Protein AF-A0A0G1KUS3-F1 (afdb_monomer)

Nearest PDB structures (foldseek):
  4ec6-assembly2_E  TM=5.552E-01  e=2.044E-01  Enterococcus faecalis
  6e8a-assembly2_B-2  TM=4.053E-01  e=9.588E-02  Salmonella enterica subsp. enterica serovar Typhimurium
  6e8a-assembly1_A-3  TM=3.993E-01  e=1.835E-01  Salmonella enterica subsp. enterica serovar Typhimurium
  6v04-assembly1_A  TM=2.920E-01  e=3.326E-01  Micromonospora chersina
  1v2b-assembly2_B  TM=3.406E-01  e=6.717E-01  Nicotiana tabacum

Solvent-accessible surface area (backbone atoms only — not comparable to full-atom values): 5513 Å² total; per-residue (Å²): 130,56,76,40,82,47,76,44,50,35,42,40,45,56,63,49,50,44,36,26,74,72,70,36,32,73,35,77,30,41,31,86,84,72,45,83,37,41,39,37,14,60,83,53,48,76,50,81,63,43,79,52,103,79,44,57,29,45,34,33,33,30,37,31,51,54,96,93,39,82,42,71,28,39,40,38,35,31,58,44,94,86,54,35,29,40,35,36,42,36,34,74,44,76,58,76,90,83,83,127

pLDDT: mean 86.73, std 11.01, range [39.03, 95.56]

Foldseek 3Di:
DDKDKDKWKWKDWPVQVCCQAPVQAWHWIATPVRDTKIWTSPPKAWDDWDQDPQGTKTKIWTWIQDPNDTFIWIWIWDDDPNTMTIDITIGIDDDDPPDD

Radius of gyration: 14.04 Å; Cα contacts (8 Å, |Δi|>4): 227; chains: 1; bounding box: 27×40×37 Å

Structure (mmCIF, N/CA/C/O backbone):
data_AF-A0A0G1KUS3-F1
#
_entry.id   AF-A0A0G1KUS3-F1
#
loop_
_atom_site.group_PDB
_atom_site.id
_atom_site.type_symbol
_atom_site.label_atom_id
_atom_site.label_alt_id
_atom_site.label_comp_id
_atom_site.label_asym_id
_atom_site.la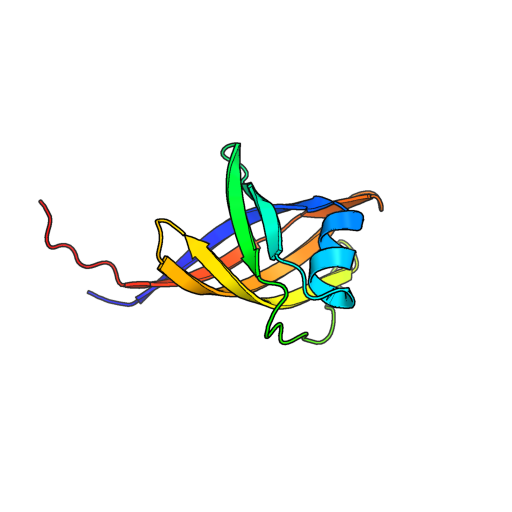bel_entity_id
_atom_site.label_seq_id
_atom_site.pdbx_PDB_ins_code
_atom_site.Cartn_x
_atom_site.Cartn_y
_atom_site.Cartn_z
_atom_site.occupancy
_atom_site.B_iso_or_equiv
_atom_site.auth_seq_id
_atom_site.auth_comp_id
_atom_site.auth_asym_id
_atom_site.auth_atom_id
_atom_site.pdbx_PDB_model_num
ATOM 1 N N . MET A 1 1 ? 1.623 -13.394 -25.760 1.00 57.88 1 MET A N 1
ATOM 2 C CA . MET A 1 1 ? 2.066 -13.845 -24.425 1.00 57.88 1 MET A CA 1
ATOM 3 C C . MET A 1 1 ? 3.095 -12.869 -23.890 1.00 57.88 1 MET A C 1
ATOM 5 O O . MET A 1 1 ? 3.993 -12.490 -24.637 1.00 57.88 1 MET A O 1
ATOM 9 N N . GLY A 1 2 ? 2.946 -12.413 -22.651 1.00 74.81 2 GLY A N 1
ATOM 10 C CA . GLY A 1 2 ? 3.904 -11.486 -22.055 1.00 74.81 2 GLY A CA 1
ATOM 11 C C . GLY A 1 2 ? 3.409 -10.879 -20.752 1.00 74.81 2 GLY A C 1
ATOM 12 O O . GLY A 1 2 ? 2.212 -10.868 -20.473 1.00 74.81 2 GLY A O 1
ATOM 13 N N . PHE A 1 3 ? 4.352 -10.357 -19.977 1.00 83.00 3 PHE A N 1
ATOM 14 C CA . PHE A 1 3 ? 4.044 -9.611 -18.768 1.00 83.00 3 PHE A CA 1
ATOM 15 C C . PHE A 1 3 ? 3.336 -8.306 -19.126 1.00 83.00 3 PHE A C 1
ATOM 17 O O . PHE A 1 3 ? 3.785 -7.558 -20.000 1.00 83.00 3 PHE A O 1
ATOM 24 N N . ARG A 1 4 ? 2.227 -8.031 -18.442 1.00 88.38 4 ARG A N 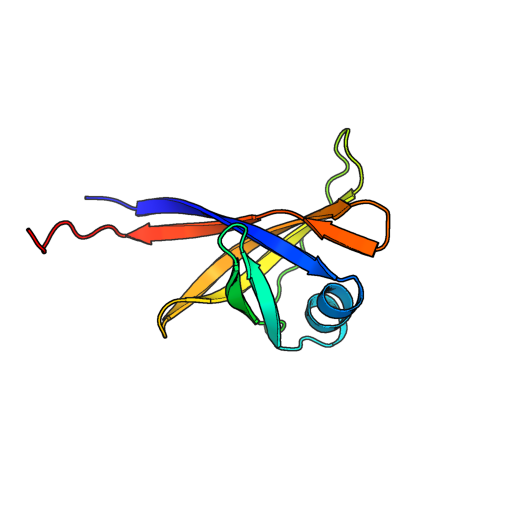1
ATOM 25 C CA . ARG A 1 4 ? 1.555 -6.736 -18.484 1.00 88.38 4 ARG A CA 1
ATOM 26 C C . ARG A 1 4 ? 1.611 -6.101 -17.112 1.00 88.38 4 ARG A C 1
ATOM 28 O O . ARG A 1 4 ? 1.404 -6.763 -16.099 1.00 88.38 4 ARG A O 1
ATOM 35 N N . LYS A 1 5 ? 1.838 -4.795 -17.105 1.00 91.00 5 LYS A N 1
ATOM 36 C CA . LYS A 1 5 ? 1.746 -3.996 -15.896 1.00 91.00 5 LYS A CA 1
ATOM 37 C C . LYS A 1 5 ? 0.276 -3.760 -15.566 1.00 91.00 5 LYS A C 1
ATOM 39 O O . LYS A 1 5 ? -0.457 -3.206 -16.384 1.00 91.00 5 LYS A O 1
ATOM 44 N N . VAL A 1 6 ? -0.128 -4.174 -14.376 1.00 92.00 6 VAL A N 1
ATOM 45 C CA . VAL A 1 6 ? -1.460 -3.958 -13.812 1.00 92.00 6 VAL A CA 1
ATOM 46 C C . VAL A 1 6 ? -1.337 -2.916 -12.708 1.00 92.00 6 VAL A C 1
ATOM 48 O O . VAL A 1 6 ? -0.394 -2.961 -11.918 1.00 92.00 6 VAL A O 1
ATOM 51 N N . SER A 1 7 ? -2.284 -1.981 -12.661 1.00 94.25 7 SER A N 1
ATOM 52 C CA . SER A 1 7 ? -2.410 -1.002 -11.582 1.00 94.25 7 SER A CA 1
ATOM 53 C C . SER A 1 7 ? -3.789 -1.111 -10.948 1.00 94.25 7 SER A C 1
ATOM 55 O O . SER A 1 7 ? -4.786 -1.197 -11.662 1.00 94.25 7 SER A O 1
ATOM 57 N N . ILE A 1 8 ? -3.837 -1.087 -9.619 1.00 94.19 8 ILE A N 1
ATOM 58 C CA . ILE A 1 8 ? -5.071 -1.096 -8.834 1.00 94.19 8 ILE A CA 1
ATOM 59 C C . ILE A 1 8 ? -5.082 0.150 -7.960 1.00 94.19 8 ILE A C 1
ATOM 61 O O . ILE A 1 8 ? -4.159 0.351 -7.167 1.00 94.19 8 ILE A O 1
ATOM 65 N N . ASP A 1 9 ? -6.121 0.969 -8.105 1.00 95.25 9 ASP A N 1
ATOM 66 C CA . ASP A 1 9 ? -6.331 2.131 -7.248 1.00 95.25 9 ASP A CA 1
ATOM 67 C C . ASP A 1 9 ? -6.747 1.677 -5.850 1.00 95.25 9 ASP A C 1
ATOM 69 O O . ASP A 1 9 ? -7.659 0.860 -5.700 1.00 95.25 9 ASP A O 1
ATOM 73 N N . ILE A 1 10 ? -6.095 2.232 -4.834 1.00 94.81 10 ILE A N 1
ATOM 74 C CA . ILE A 1 10 ? -6.337 1.938 -3.426 1.00 94.81 10 ILE A CA 1
ATOM 75 C C . ILE A 1 10 ? -6.425 3.218 -2.602 1.00 94.81 10 ILE A C 1
ATOM 77 O O . ILE A 1 10 ? -5.872 4.265 -2.957 1.00 94.81 10 ILE A O 1
ATOM 81 N N . SER A 1 11 ? -7.077 3.100 -1.451 1.00 93.38 11 SER A N 1
ATOM 82 C CA . SER A 1 11 ? -7.051 4.119 -0.409 1.00 93.38 11 SER A CA 1
ATOM 83 C C . SER A 1 11 ? -6.684 3.511 0.940 1.00 93.38 11 SER A C 1
ATOM 85 O O . SER A 1 11 ? -7.080 2.388 1.252 1.00 93.38 11 SER A O 1
ATOM 87 N N . LEU A 1 12 ? -5.917 4.268 1.721 1.00 93.19 12 LEU A N 1
ATOM 88 C CA . LEU A 1 12 ? -5.511 3.945 3.084 1.00 93.19 12 LEU A CA 1
ATOM 89 C C . LEU A 1 12 ? -5.764 5.141 3.999 1.00 93.19 12 LEU A C 1
ATOM 91 O O . LEU A 1 12 ? -5.689 6.304 3.588 1.00 93.19 12 LEU A O 1
ATOM 95 N N . THR A 1 13 ? -6.032 4.868 5.267 1.00 93.12 13 THR A N 1
ATOM 96 C CA . THR A 1 13 ? -6.030 5.899 6.302 1.00 93.12 13 THR A CA 1
ATOM 97 C C . THR A 1 13 ? -4.605 6.211 6.761 1.00 93.12 13 THR A C 1
ATOM 99 O O . THR A 1 13 ? -3.628 5.539 6.422 1.00 93.12 13 THR A O 1
ATOM 102 N N . ARG A 1 14 ? -4.462 7.264 7.566 1.00 90.81 14 ARG A N 1
ATOM 103 C CA . ARG A 1 14 ? -3.194 7.557 8.241 1.00 90.81 14 ARG A CA 1
ATOM 104 C C . ARG A 1 14 ? -2.756 6.448 9.203 1.00 90.81 14 ARG A C 1
ATOM 106 O O . ARG A 1 14 ? -1.555 6.227 9.335 1.00 90.81 14 ARG A O 1
ATOM 113 N N . GLU A 1 15 ? -3.704 5.802 9.877 1.00 93.00 15 GLU A N 1
ATOM 114 C CA . GLU A 1 15 ? -3.423 4.706 10.808 1.00 93.00 15 GLU A CA 1
ATOM 115 C C . GLU A 1 15 ? -2.882 3.496 10.049 1.00 93.00 15 GLU A C 1
ATOM 117 O O . GLU A 1 15 ? -1.776 3.054 10.337 1.00 93.00 15 GLU A O 1
ATOM 122 N N . ASP A 1 16 ? -3.564 3.099 8.975 1.00 94.00 16 ASP A N 1
ATOM 123 C CA . ASP A 1 16 ? -3.118 2.053 8.048 1.00 94.00 16 ASP A CA 1
ATOM 124 C C . ASP A 1 16 ? -1.683 2.283 7.548 1.00 94.00 16 ASP A C 1
ATOM 126 O O . ASP A 1 16 ? -0.849 1.380 7.525 1.00 94.00 16 ASP A O 1
ATOM 130 N N . MET A 1 17 ? -1.357 3.521 7.171 1.00 90.88 17 MET A N 1
ATOM 131 C CA . MET A 1 17 ? -0.007 3.877 6.730 1.00 90.88 17 MET A CA 1
ATOM 132 C C . MET A 1 17 ? 1.041 3.727 7.837 1.00 90.88 17 MET A C 1
ATOM 134 O O . MET A 1 17 ? 2.160 3.289 7.560 1.00 90.88 17 MET A O 1
ATOM 138 N N . ALA A 1 18 ? 0.708 4.095 9.077 1.00 91.25 18 ALA A N 1
ATOM 139 C CA . ALA A 1 18 ? 1.601 3.919 10.218 1.00 91.25 18 ALA A CA 1
ATOM 140 C C . ALA A 1 18 ? 1.792 2.431 10.539 1.00 91.25 18 ALA A C 1
ATOM 142 O O . ALA A 1 18 ? 2.927 1.980 10.692 1.00 91.25 18 ALA A O 1
ATOM 143 N N . GLU A 1 19 ? 0.711 1.656 10.547 1.00 94.31 19 GLU A N 1
ATOM 144 C CA . GLU A 1 19 ? 0.767 0.215 10.772 1.00 94.31 19 GLU A CA 1
ATOM 145 C C . GLU A 1 19 ? 1.620 -0.492 9.712 1.00 94.31 19 GLU A C 1
ATOM 147 O O . GLU A 1 19 ? 2.466 -1.325 10.040 1.00 94.31 19 GLU A O 1
ATOM 152 N N . LEU A 1 20 ? 1.467 -0.110 8.445 1.00 92.75 20 LEU A N 1
ATOM 153 C CA . LEU A 1 20 ? 2.184 -0.727 7.337 1.00 92.75 20 LEU A CA 1
ATOM 154 C C . LEU A 1 20 ? 3.666 -0.339 7.298 1.00 92.75 20 LEU A C 1
ATOM 156 O O . LEU A 1 20 ? 4.524 -1.195 7.096 1.00 92.75 20 LEU A O 1
ATOM 160 N N . LEU A 1 21 ? 3.982 0.949 7.466 1.00 89.88 21 LEU A N 1
ATOM 161 C CA . LEU A 1 21 ? 5.343 1.458 7.271 1.00 89.88 21 LEU A CA 1
ATOM 162 C C . LEU A 1 21 ? 6.174 1.502 8.553 1.00 89.88 21 LEU A C 1
ATOM 164 O O . LEU A 1 21 ? 7.401 1.508 8.459 1.00 89.88 21 LEU A O 1
ATOM 168 N N . ILE A 1 22 ? 5.561 1.621 9.727 1.00 89.31 22 ILE A N 1
ATOM 169 C CA . ILE A 1 22 ? 6.271 1.789 11.004 1.00 89.31 22 ILE A CA 1
ATOM 170 C C . ILE A 1 22 ? 6.193 0.491 11.802 1.00 89.31 22 ILE A C 1
ATOM 172 O O . ILE A 1 22 ? 7.235 -0.049 12.174 1.00 89.31 22 ILE A O 1
ATOM 176 N N . ASP A 1 23 ? 4.985 -0.044 11.987 1.00 92.00 23 ASP A N 1
ATOM 177 C CA . ASP A 1 23 ? 4.776 -1.256 12.788 1.00 92.00 23 ASP A CA 1
ATOM 178 C C . ASP A 1 23 ? 5.039 -2.552 12.001 1.00 92.00 23 ASP A C 1
ATOM 180 O O . ASP A 1 23 ? 5.101 -3.630 12.591 1.00 92.00 23 ASP A O 1
ATOM 184 N N . ASN A 1 24 ? 5.219 -2.460 10.677 1.00 90.94 24 ASN A N 1
ATOM 185 C CA . ASN A 1 24 ? 5.387 -3.590 9.755 1.00 90.94 24 ASN A CA 1
ATOM 186 C C . ASN A 1 24 ? 4.215 -4.589 9.790 1.00 90.94 24 ASN A C 1
ATOM 188 O O . ASN A 1 24 ? 4.392 -5.785 9.554 1.00 90.94 24 ASN A O 1
ATOM 192 N N . LYS A 1 25 ? 3.002 -4.114 10.080 1.00 94.50 25 LYS A N 1
ATOM 193 C CA . LYS A 1 25 ? 1.792 -4.936 10.128 1.00 94.50 25 LYS A CA 1
ATOM 194 C C . LYS A 1 25 ? 1.174 -5.114 8.748 1.00 94.50 25 LYS A C 1
ATOM 196 O O . LYS A 1 25 ? 1.354 -4.312 7.834 1.00 94.50 25 LYS A O 1
ATOM 201 N N . ARG A 1 26 ? 0.405 -6.190 8.611 1.00 93.75 26 ARG A N 1
ATOM 202 C CA . ARG A 1 26 ? -0.486 -6.401 7.471 1.00 93.75 26 ARG A CA 1
ATOM 203 C C . ARG A 1 26 ? -1.705 -5.490 7.607 1.00 93.75 26 ARG A C 1
ATOM 205 O O . ARG A 1 26 ? -2.320 -5.460 8.666 1.00 93.75 26 ARG A O 1
ATOM 212 N N . VAL A 1 27 ? -2.059 -4.817 6.519 1.00 94.62 27 VAL A N 1
ATOM 213 C CA . VAL A 1 27 ? -3.153 -3.839 6.447 1.00 94.62 27 VAL A CA 1
ATOM 214 C C . VAL A 1 27 ? -4.077 -4.195 5.291 1.00 94.62 27 VAL A C 1
ATOM 216 O O . VAL A 1 27 ? -3.618 -4.705 4.270 1.00 94.62 27 VAL A O 1
ATOM 219 N N . VAL A 1 28 ? -5.375 -3.935 5.437 1.00 94.19 28 VAL A N 1
ATOM 220 C CA . VAL A 1 28 ? -6.373 -4.179 4.388 1.00 94.19 28 VAL A CA 1
ATOM 221 C C . VAL A 1 28 ? -6.772 -2.852 3.748 1.00 94.19 28 VAL A C 1
ATOM 223 O O . VAL A 1 28 ? -7.419 -2.023 4.378 1.00 94.19 28 VAL A O 1
ATOM 226 N N . ALA A 1 29 ? -6.390 -2.663 2.489 1.00 92.94 29 ALA A N 1
ATOM 227 C CA . ALA A 1 29 ? -6.775 -1.519 1.676 1.00 92.94 29 ALA A CA 1
ATOM 228 C C . ALA A 1 29 ? -8.091 -1.783 0.939 1.00 92.94 29 ALA A C 1
ATOM 230 O O . ALA A 1 29 ? -8.361 -2.913 0.526 1.00 92.94 29 ALA A O 1
ATOM 231 N N . LEU A 1 30 ? -8.870 -0.724 0.712 1.00 90.50 30 LEU A N 1
ATOM 232 C CA . LEU A 1 30 ? -10.040 -0.769 -0.165 1.00 90.50 30 LEU A CA 1
ATOM 233 C C . LEU A 1 30 ? -9.676 -0.264 -1.558 1.00 90.50 30 LEU A C 1
ATOM 235 O O . LEU A 1 30 ? -9.057 0.798 -1.698 1.00 90.50 30 LEU A O 1
ATOM 239 N N . THR A 1 31 ? -10.088 -1.013 -2.578 1.00 91.75 31 THR A N 1
ATOM 240 C CA . THR A 1 31 ? -9.959 -0.607 -3.979 1.00 91.75 31 THR A CA 1
ATOM 241 C C . THR A 1 31 ? -11.055 0.376 -4.384 1.00 91.75 31 THR A C 1
ATOM 243 O O . THR A 1 31 ? -12.081 0.504 -3.713 1.00 91.75 31 THR A O 1
ATOM 246 N N . SER A 1 32 ? -10.891 1.032 -5.535 1.00 87.56 32 SER A N 1
ATOM 247 C CA . SER A 1 32 ? -11.947 1.861 -6.144 1.00 87.56 32 SER A CA 1
ATOM 248 C C . SER A 1 32 ? -13.228 1.085 -6.492 1.00 87.56 32 SER A C 1
ATOM 250 O O . SER A 1 32 ? -14.290 1.687 -6.638 1.00 87.56 32 SER A O 1
ATOM 252 N N . GLN A 1 33 ? -13.146 -0.245 -6.581 1.00 87.69 33 GLN A N 1
ATOM 253 C CA . GLN A 1 33 ? -14.275 -1.156 -6.798 1.00 87.69 33 GLN A CA 1
ATOM 254 C C . GLN A 1 33 ? -14.848 -1.715 -5.486 1.00 87.69 33 GLN A C 1
ATOM 256 O O . GLN A 1 33 ? -15.727 -2.573 -5.512 1.00 87.69 33 GLN A O 1
ATOM 261 N N . ASN A 1 34 ? -14.393 -1.195 -4.340 1.00 85.25 34 ASN A N 1
ATOM 262 C CA . ASN A 1 34 ? -14.821 -1.600 -3.003 1.00 85.25 34 ASN A CA 1
ATOM 263 C C . ASN A 1 34 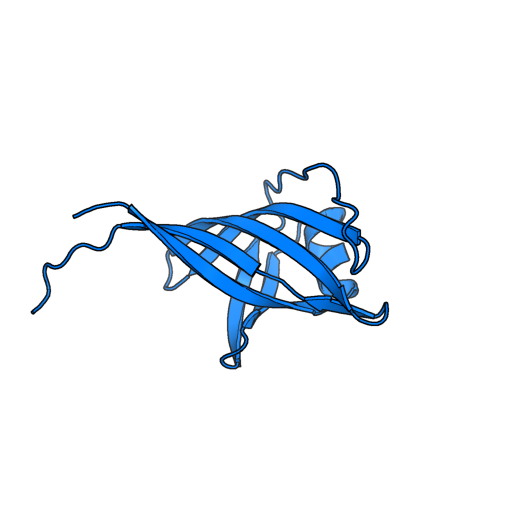? -14.432 -3.047 -2.637 1.00 85.25 34 ASN A C 1
ATOM 265 O O . ASN A 1 34 ? -15.075 -3.682 -1.801 1.00 85.25 34 ASN A O 1
ATOM 269 N N . GLU A 1 35 ? -13.368 -3.560 -3.258 1.00 88.69 35 GLU A N 1
ATOM 270 C CA . GLU A 1 35 ? -12.760 -4.849 -2.929 1.00 88.69 35 GLU A CA 1
ATOM 271 C C . GLU A 1 35 ? -11.657 -4.663 -1.882 1.00 88.69 35 GLU A C 1
ATOM 273 O O . GLU A 1 35 ? -11.013 -3.615 -1.815 1.00 88.69 35 GLU A O 1
ATOM 278 N N . ALA A 1 36 ? -11.425 -5.686 -1.063 1.00 90.38 36 ALA A N 1
ATOM 279 C CA . ALA A 1 36 ? -10.387 -5.673 -0.040 1.00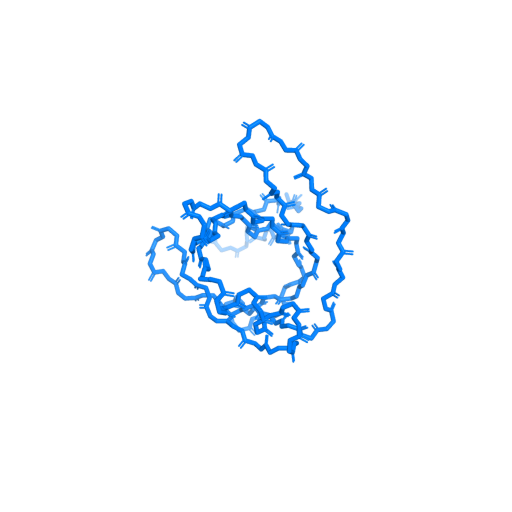 90.38 36 ALA A CA 1
ATOM 280 C C . ALA A 1 36 ? -9.089 -6.298 -0.572 1.00 90.38 36 ALA A C 1
ATOM 282 O O . ALA A 1 36 ? -9.100 -7.428 -1.060 1.00 90.38 36 ALA A O 1
ATOM 283 N N . ILE A 1 37 ? -7.964 -5.595 -0.423 1.00 92.50 37 ILE A N 1
ATOM 284 C CA . ILE A 1 37 ? -6.623 -6.107 -0.735 1.00 92.50 37 ILE A CA 1
ATOM 285 C C . ILE A 1 37 ? -5.759 -6.014 0.513 1.00 92.50 37 ILE A C 1
ATOM 287 O O . ILE A 1 37 ? -5.603 -4.942 1.092 1.00 92.50 37 ILE A O 1
ATOM 291 N N . ALA A 1 38 ? -5.148 -7.127 0.907 1.00 93.75 38 ALA A N 1
ATOM 292 C CA . ALA A 1 38 ? -4.182 -7.110 1.991 1.00 93.75 38 ALA A CA 1
ATOM 293 C C . ALA A 1 38 ? -2.787 -6.736 1.480 1.00 93.75 38 ALA A C 1
ATOM 295 O O . ALA A 1 38 ? -2.267 -7.365 0.559 1.00 93.75 38 ALA A O 1
ATOM 296 N N . ILE A 1 39 ? -2.169 -5.746 2.117 1.00 94.62 39 ILE A N 1
ATOM 297 C CA . ILE A 1 39 ? -0.800 -5.299 1.865 1.00 94.62 39 ILE A CA 1
ATOM 298 C C . ILE A 1 39 ? 0.056 -5.670 3.078 1.00 94.62 39 ILE A C 1
ATOM 300 O O . ILE A 1 39 ? -0.302 -5.371 4.220 1.00 94.62 39 ILE A O 1
ATOM 304 N N . ASN A 1 40 ? 1.191 -6.326 2.849 1.00 93.44 40 ASN A N 1
ATOM 305 C CA . ASN A 1 40 ? 2.067 -6.777 3.925 1.00 93.44 40 ASN A CA 1
ATOM 306 C C . ASN A 1 40 ? 3.069 -5.688 4.332 1.00 93.44 40 ASN A C 1
ATOM 308 O O . ASN A 1 40 ? 3.878 -5.229 3.526 1.00 93.44 40 ASN A O 1
ATOM 312 N N . GLY A 1 41 ? 3.083 -5.324 5.614 1.00 88.56 41 GLY A N 1
ATOM 313 C CA . GLY A 1 41 ? 4.105 -4.438 6.179 1.00 88.56 41 GLY A CA 1
ATOM 314 C C . GLY A 1 41 ? 5.479 -5.097 6.364 1.00 88.56 41 GLY A C 1
ATOM 315 O O . GLY A 1 41 ? 6.479 -4.404 6.540 1.00 88.56 41 GLY A O 1
ATOM 316 N N . PHE A 1 42 ? 5.574 -6.428 6.283 1.00 86.06 42 PHE A N 1
ATOM 317 C CA . PHE A 1 42 ? 6.851 -7.141 6.360 1.00 86.06 42 PHE A CA 1
ATOM 318 C C . PHE A 1 42 ? 7.623 -7.078 5.039 1.00 86.06 42 PHE A C 1
ATOM 320 O O . PHE A 1 42 ? 7.074 -7.333 3.968 1.00 86.06 42 PHE A O 1
ATOM 327 N N . GLY A 1 43 ? 8.925 -6.786 5.121 1.00 82.31 43 GLY A N 1
ATOM 328 C CA . GLY A 1 43 ? 9.797 -6.719 3.943 1.00 82.31 43 GLY A CA 1
ATOM 329 C C . GLY A 1 43 ? 9.561 -5.486 3.069 1.00 82.31 43 GLY A C 1
ATOM 330 O O . GLY A 1 43 ? 9.939 -5.489 1.899 1.00 82.31 43 GLY A O 1
ATOM 331 N N . VAL A 1 44 ? 8.942 -4.435 3.621 1.00 89.94 44 VAL A N 1
ATOM 332 C CA . VAL A 1 44 ? 8.702 -3.189 2.892 1.00 89.94 44 VAL A CA 1
ATOM 333 C C . VAL A 1 44 ? 10.023 -2.484 2.592 1.00 89.94 44 VAL A C 1
ATOM 335 O O . VAL A 1 44 ? 10.770 -2.105 3.496 1.00 89.94 44 VAL A O 1
ATOM 338 N N . HIS A 1 45 ? 10.280 -2.238 1.310 1.00 90.50 45 HIS A N 1
ATOM 339 C CA . HIS A 1 45 ? 11.402 -1.419 0.869 1.00 90.50 45 HIS A CA 1
ATOM 340 C C . HIS A 1 45 ? 10.918 -0.004 0.547 1.00 90.50 45 HIS A C 1
ATOM 342 O O . HIS A 1 45 ? 10.264 0.231 -0.471 1.00 90.50 45 HIS A O 1
ATOM 348 N N . LYS A 1 46 ? 11.215 0.945 1.439 1.00 89.88 46 LYS A N 1
ATOM 349 C CA . LYS A 1 46 ? 10.834 2.353 1.281 1.00 89.88 46 LYS A CA 1
ATOM 350 C C . LYS A 1 46 ? 11.769 3.044 0.296 1.00 89.88 46 LYS A C 1
ATOM 352 O O . LYS A 1 46 ? 12.985 2.937 0.418 1.00 89.88 46 LYS A O 1
ATOM 357 N N . MET A 1 47 ? 11.190 3.783 -0.640 1.00 89.31 47 MET A N 1
ATOM 358 C CA . MET A 1 47 ? 11.921 4.659 -1.550 1.00 89.31 47 MET A CA 1
ATOM 359 C C . MET A 1 47 ? 11.817 6.107 -1.069 1.00 89.31 47 MET A C 1
ATOM 361 O O . MET A 1 47 ? 10.978 6.436 -0.225 1.00 89.31 47 MET A O 1
ATOM 365 N N . GLU A 1 48 ? 12.661 6.982 -1.614 1.00 86.38 48 GLU A N 1
ATOM 366 C CA . GLU A 1 48 ? 12.546 8.414 -1.348 1.00 86.38 48 GLU A CA 1
ATOM 367 C C . GLU A 1 48 ? 11.146 8.918 -1.745 1.00 86.38 48 GLU A C 1
ATOM 369 O O . GLU A 1 48 ? 10.683 8.637 -2.861 1.00 86.38 48 GLU A O 1
ATOM 374 N N . PRO A 1 49 ? 10.451 9.643 -0.847 1.00 84.50 49 PRO A N 1
ATOM 375 C CA . PRO A 1 49 ? 9.183 10.269 -1.179 1.00 84.50 49 PRO A CA 1
ATOM 376 C C . PRO A 1 49 ? 9.359 11.227 -2.352 1.00 84.50 49 PRO A C 1
ATOM 378 O O . PRO A 1 49 ? 10.344 11.962 -2.435 1.00 84.50 49 PRO A O 1
ATOM 381 N N . LYS A 1 50 ? 8.380 11.245 -3.251 1.00 85.88 50 LYS A N 1
ATOM 382 C CA . LYS A 1 50 ? 8.370 12.166 -4.384 1.00 85.88 50 LYS A CA 1
ATOM 383 C C . LYS A 1 50 ? 7.521 13.376 -4.040 1.00 85.88 50 LYS A C 1
ATOM 385 O O . LYS A 1 50 ? 6.383 13.225 -3.611 1.00 85.88 50 LYS A O 1
ATOM 390 N N . LEU A 1 51 ? 8.082 14.561 -4.242 1.00 80.88 51 LEU A N 1
ATOM 391 C CA . LEU A 1 51 ? 7.31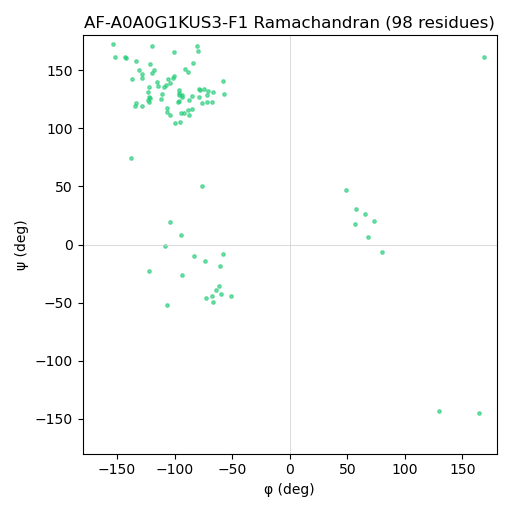6 15.799 -4.283 1.00 80.88 51 LEU A CA 1
ATOM 392 C C . LEU A 1 51 ? 6.786 15.962 -5.705 1.00 80.88 51 LEU A C 1
ATOM 394 O O . LEU A 1 51 ? 7.568 16.071 -6.651 1.00 80.88 51 LEU A O 1
ATOM 398 N N . ASP A 1 52 ? 5.470 15.950 -5.855 1.00 75.06 52 ASP A N 1
ATOM 399 C CA . ASP A 1 52 ? 4.793 16.293 -7.100 1.00 75.06 52 ASP A CA 1
ATOM 400 C C . ASP A 1 52 ? 3.869 17.498 -6.876 1.00 75.06 52 ASP A C 1
ATOM 402 O O . ASP A 1 52 ? 3.681 17.960 -5.749 1.00 75.06 52 ASP A O 1
ATOM 406 N N . GLY A 1 53 ? 3.320 18.061 -7.956 1.00 67.31 53 GLY A N 1
ATOM 407 C CA . GLY A 1 53 ? 2.445 19.239 -7.890 1.00 67.31 53 GLY A CA 1
ATOM 408 C C . GLY A 1 53 ? 1.189 19.062 -7.023 1.00 67.31 53 GLY A C 1
ATOM 409 O O . GLY A 1 53 ? 0.507 20.051 -6.767 1.00 67.31 53 GLY A O 1
ATOM 410 N N . ASN A 1 54 ? 0.910 17.839 -6.551 1.00 65.75 54 ASN A N 1
ATOM 411 C CA . ASN A 1 54 ? -0.220 17.487 -5.696 1.00 65.75 54 ASN A CA 1
ATOM 412 C C . ASN A 1 54 ? 0.195 17.170 -4.243 1.00 65.75 54 ASN A C 1
ATOM 414 O O . ASN A 1 54 ? -0.676 16.913 -3.413 1.00 65.75 54 ASN A O 1
ATOM 418 N N . GLY A 1 55 ? 1.490 17.216 -3.905 1.00 78.00 55 GLY A N 1
ATOM 419 C CA . GLY A 1 55 ? 1.992 17.059 -2.539 1.00 78.00 55 GLY A CA 1
ATOM 420 C C . GLY A 1 55 ? 3.113 16.029 -2.402 1.00 78.00 55 GLY A C 1
ATOM 421 O O . GLY A 1 55 ? 4.011 15.933 -3.238 1.00 78.00 55 GLY A O 1
ATOM 422 N N . ILE A 1 56 ? 3.100 15.299 -1.282 1.00 86.50 56 ILE A N 1
ATOM 423 C CA . ILE A 1 56 ? 4.069 14.237 -0.986 1.00 86.50 56 ILE A CA 1
ATOM 424 C C . ILE A 1 56 ? 3.458 12.890 -1.366 1.00 86.50 56 ILE A C 1
ATOM 426 O O . ILE A 1 56 ? 2.419 12.490 -0.830 1.00 86.50 56 ILE A O 1
ATOM 430 N N . THR A 1 57 ? 4.162 12.178 -2.240 1.00 90.44 57 THR A N 1
ATOM 431 C CA . THR A 1 57 ? 3.852 10.818 -2.666 1.00 90.44 57 THR A CA 1
ATOM 432 C C . THR A 1 57 ? 4.845 9.845 -2.039 1.00 90.44 57 THR A C 1
ATOM 434 O O . THR A 1 57 ? 6.041 9.847 -2.340 1.00 90.44 57 THR A O 1
ATOM 437 N N . HIS A 1 58 ? 4.341 8.988 -1.158 1.00 90.50 58 HIS A N 1
ATOM 438 C CA . HIS A 1 58 ? 5.084 7.899 -0.542 1.00 90.50 58 HIS A CA 1
ATOM 439 C C . HIS A 1 58 ? 5.183 6.732 -1.518 1.00 90.50 58 HIS A C 1
ATOM 441 O O . HIS A 1 58 ? 4.170 6.258 -2.028 1.00 90.50 58 HIS A O 1
ATOM 447 N N . VAL A 1 59 ? 6.401 6.257 -1.769 1.00 92.69 59 VAL A N 1
ATOM 448 C CA . VAL A 1 59 ? 6.653 5.140 -2.680 1.00 92.69 59 VAL A CA 1
ATOM 449 C C . VAL A 1 59 ? 7.392 4.044 -1.931 1.00 92.69 59 VAL A C 1
ATOM 451 O O . VAL A 1 59 ? 8.393 4.303 -1.262 1.00 92.69 59 VAL A O 1
ATOM 454 N N . PHE A 1 60 ? 6.911 2.814 -2.045 1.00 93.56 60 PHE A N 1
ATOM 455 C CA . PHE A 1 60 ? 7.558 1.653 -1.445 1.00 93.56 60 PHE A CA 1
ATOM 456 C C . PHE A 1 60 ? 7.254 0.382 -2.238 1.00 93.56 60 PHE A C 1
ATOM 458 O O . PHE A 1 60 ? 6.319 0.339 -3.034 1.00 93.56 60 PHE A O 1
ATOM 465 N N . GLN A 1 61 ? 8.063 -0.653 -2.044 1.00 94.44 61 GLN A N 1
ATOM 466 C CA . GLN A 1 61 ? 7.794 -1.997 -2.549 1.00 94.44 61 GLN A CA 1
ATOM 467 C C . GLN A 1 61 ? 7.329 -2.884 -1.401 1.00 94.44 61 GLN A C 1
ATOM 469 O O . GLN A 1 61 ? 7.853 -2.788 -0.292 1.00 94.44 61 GLN A O 1
ATOM 474 N N . SER A 1 62 ? 6.336 -3.720 -1.669 1.00 94.75 62 SER A N 1
ATOM 475 C CA . SER A 1 62 ? 5.722 -4.623 -0.697 1.00 94.75 62 SER A CA 1
ATOM 476 C C . SER A 1 62 ? 5.139 -5.842 -1.422 1.00 94.75 62 SER A C 1
ATOM 478 O O . SER A 1 62 ? 5.115 -5.888 -2.654 1.00 94.75 62 SER A O 1
ATOM 480 N N . SER A 1 63 ? 4.680 -6.834 -0.665 1.00 93.75 63 SER A N 1
ATOM 481 C CA . SER A 1 63 ? 3.855 -7.918 -1.187 1.00 93.75 63 SER A CA 1
ATOM 482 C C . SER A 1 63 ? 2.385 -7.688 -0.846 1.00 93.75 63 SER A C 1
ATOM 484 O O . SER A 1 63 ? 2.050 -7.212 0.240 1.00 93.75 63 SER A O 1
ATOM 486 N N . VAL A 1 64 ? 1.509 -8.049 -1.775 1.00 93.56 64 VAL A N 1
ATOM 487 C CA . VAL A 1 64 ? 0.056 -8.051 -1.582 1.00 93.56 64 VAL A CA 1
ATOM 48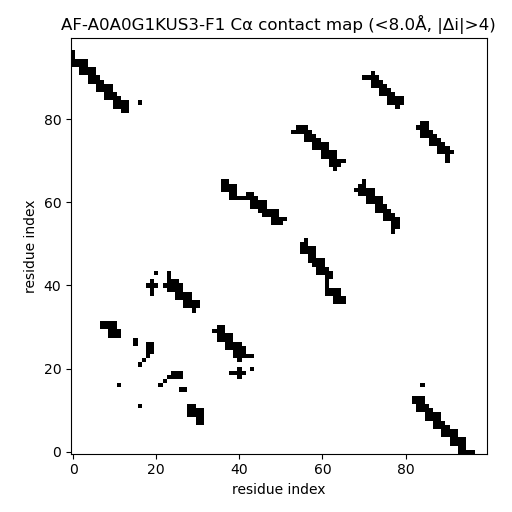8 C C . VAL A 1 64 ? -0.483 -9.459 -1.720 1.00 93.56 64 VAL A C 1
ATOM 490 O O . VAL A 1 64 ? 0.080 -10.258 -2.465 1.00 93.56 64 VAL A O 1
ATOM 493 N N . GLU A 1 65 ? -1.569 -9.749 -1.016 1.00 90.88 65 GLU A N 1
ATOM 494 C CA . GLU A 1 65 ? -2.324 -10.983 -1.209 1.00 90.88 65 GLU A CA 1
ATOM 495 C C . GLU A 1 65 ? -3.478 -10.713 -2.178 1.00 90.88 65 GLU A C 1
ATOM 497 O O . GLU A 1 65 ? -4.392 -9.940 -1.878 1.00 90.88 65 GLU A O 1
ATOM 502 N N . LEU A 1 66 ? -3.410 -11.330 -3.356 1.00 84.38 66 LEU A N 1
ATOM 503 C CA . LEU A 1 66 ? -4.401 -11.227 -4.420 1.00 84.38 66 LEU A CA 1
ATOM 504 C C . LEU A 1 66 ? -4.791 -12.636 -4.855 1.00 84.38 66 LEU A C 1
ATOM 506 O O . LEU A 1 66 ? -3.942 -13.380 -5.328 1.00 84.38 66 LEU A O 1
ATOM 510 N N . LYS A 1 67 ? -6.074 -12.994 -4.713 1.00 81.38 67 LYS A N 1
ATOM 511 C CA . LYS A 1 67 ? -6.602 -14.319 -5.097 1.00 81.38 67 LYS A CA 1
A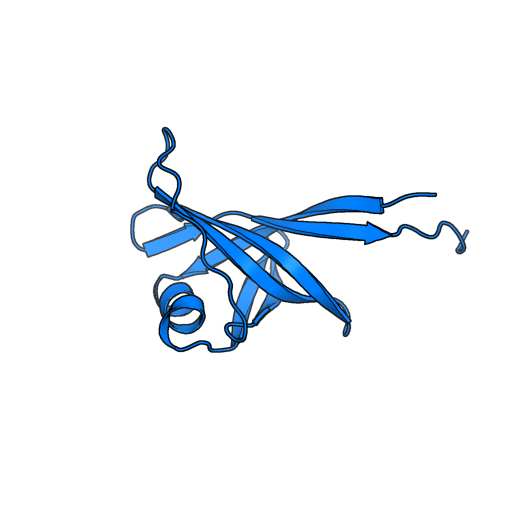TOM 512 C C . LYS A 1 67 ? -5.754 -15.484 -4.551 1.00 81.38 67 LYS A C 1
ATOM 514 O O . LYS A 1 67 ? -5.419 -16.396 -5.292 1.00 81.38 67 LYS A O 1
ATOM 519 N N . GLU A 1 68 ? -5.405 -15.423 -3.264 1.00 80.56 68 GLU A N 1
ATOM 520 C CA . GLU A 1 68 ? -4.573 -16.421 -2.562 1.00 80.56 68 GLU A CA 1
ATOM 521 C C . GLU A 1 68 ? -3.095 -16.478 -3.004 1.00 80.56 68 GLU A C 1
ATOM 523 O O . GLU A 1 68 ? -2.328 -17.301 -2.504 1.00 80.56 68 GLU A O 1
ATOM 528 N N . GLU A 1 69 ? -2.649 -15.565 -3.873 1.00 84.12 69 GLU A N 1
ATOM 529 C CA . GLU A 1 69 ? -1.251 -15.437 -4.282 1.00 84.12 69 GLU A CA 1
ATOM 530 C C . GLU A 1 69 ? -0.575 -14.219 -3.646 1.00 84.12 69 GLU A C 1
ATOM 532 O O . GLU A 1 69 ? -1.161 -13.142 -3.518 1.00 84.12 69 GLU A O 1
ATOM 537 N N . TYR A 1 70 ? 0.702 -14.378 -3.287 1.00 89.06 70 TYR A N 1
ATOM 538 C CA . TYR A 1 70 ? 1.544 -13.276 -2.828 1.00 89.06 70 TYR A CA 1
ATOM 539 C C . TYR A 1 70 ? 2.287 -12.654 -4.005 1.00 89.06 70 TYR A C 1
ATOM 541 O O . TYR A 1 70 ? 3.188 -13.266 -4.582 1.00 89.06 70 TYR A O 1
ATOM 549 N N . ILE A 1 71 ? 1.946 -11.409 -4.325 1.00 92.31 71 ILE A N 1
ATOM 550 C CA . ILE A 1 71 ? 2.499 -10.692 -5.473 1.00 92.31 71 ILE A CA 1
ATOM 551 C C . ILE A 1 71 ? 3.380 -9.547 -4.986 1.00 92.31 71 ILE A C 1
ATOM 553 O O . ILE A 1 71 ? 2.937 -8.681 -4.230 1.00 92.31 71 ILE A O 1
ATOM 557 N N . TRP A 1 72 ? 4.631 -9.514 -5.447 1.00 93.69 72 TRP A N 1
ATOM 558 C CA . TRP A 1 72 ? 5.511 -8.367 -5.241 1.00 93.69 72 TRP A CA 1
ATOM 559 C C . TRP A 1 72 ? 5.070 -7.193 -6.106 1.00 93.69 72 TRP A C 1
ATOM 561 O O . TRP A 1 72 ? 4.900 -7.312 -7.319 1.00 93.69 72 TRP A O 1
ATOM 571 N N . CYS A 1 73 ? 4.907 -6.038 -5.476 1.00 94.19 73 CYS A N 1
ATOM 572 C CA . CYS A 1 73 ? 4.343 -4.863 -6.107 1.00 94.19 73 CYS A CA 1
ATOM 573 C C . CYS A 1 73 ? 5.042 -3.586 -5.644 1.00 94.19 73 CYS A C 1
ATOM 575 O O . CYS A 1 73 ? 5.702 -3.519 -4.602 1.00 94.19 73 CYS A O 1
ATOM 577 N N . LYS A 1 74 ? 4.874 -2.541 -6.446 1.00 95.44 74 LYS A N 1
ATOM 578 C CA . LYS A 1 74 ? 5.175 -1.169 -6.069 1.00 95.44 74 LYS A CA 1
ATOM 579 C C . LYS A 1 74 ? 3.886 -0.510 -5.594 1.00 95.44 74 LYS A C 1
ATOM 581 O O . LYS A 1 74 ? 2.901 -0.518 -6.319 1.00 95.44 74 LYS A O 1
ATOM 586 N N . VAL A 1 75 ? 3.926 0.132 -4.438 1.00 95.06 75 VAL A N 1
ATOM 587 C CA . VAL A 1 75 ? 2.835 0.948 -3.909 1.00 95.06 75 VAL A CA 1
ATOM 588 C C . VAL A 1 75 ? 3.242 2.418 -3.982 1.00 95.06 75 VAL A C 1
ATOM 590 O O . VAL A 1 75 ? 4.390 2.784 -3.715 1.00 95.06 75 VAL A O 1
ATOM 593 N N . SER A 1 76 ? 2.336 3.277 -4.433 1.00 94.31 76 SER A N 1
ATOM 594 C CA . SER A 1 76 ? 2.532 4.728 -4.505 1.00 94.31 76 SER A CA 1
ATOM 595 C C . SER A 1 76 ? 1.295 5.414 -3.959 1.00 94.31 76 SER A C 1
ATOM 597 O O . SER A 1 76 ? 0.216 5.190 -4.488 1.00 94.31 76 SER A O 1
ATOM 599 N N . LEU A 1 77 ? 1.448 6.203 -2.898 1.00 92.94 77 LEU A N 1
ATOM 600 C CA . LEU A 1 77 ? 0.348 6.790 -2.139 1.00 92.94 77 LEU A CA 1
ATOM 601 C C . LEU A 1 77 ? 0.606 8.271 -1.869 1.00 92.94 77 LEU A C 1
ATOM 603 O O . LEU A 1 77 ? 1.597 8.628 -1.230 1.00 92.94 77 LEU A O 1
ATOM 607 N N . SER A 1 78 ? -0.301 9.122 -2.325 1.00 91.75 78 SER A N 1
ATOM 608 C CA . SER A 1 78 ? -0.276 10.569 -2.125 1.00 91.75 78 SER A CA 1
ATOM 609 C C . SER A 1 78 ? -1.231 10.959 -1.004 1.00 91.75 78 SER A C 1
ATOM 611 O O . SER A 1 78 ? -2.288 10.352 -0.830 1.00 91.75 78 SER A O 1
ATOM 613 N N . THR A 1 79 ? -0.862 11.975 -0.227 1.00 88.06 79 THR A N 1
ATOM 614 C CA . THR A 1 79 ? -1.717 12.466 0.863 1.00 88.06 79 THR A CA 1
ATOM 615 C C . THR A 1 79 ? -2.926 13.216 0.297 1.00 88.06 79 THR A C 1
ATOM 617 O O . THR A 1 79 ? -2.766 14.227 -0.377 1.00 88.06 79 THR A O 1
ATOM 620 N N . GLU A 1 80 ? -4.134 12.774 0.637 1.00 83.06 80 GLU A N 1
ATOM 621 C CA . GLU A 1 80 ? -5.396 13.453 0.349 1.00 83.06 80 GLU A CA 1
ATOM 622 C C . GLU A 1 80 ? -5.957 14.062 1.645 1.00 83.06 80 GLU A C 1
ATOM 624 O O . GLU A 1 80 ? -6.269 13.368 2.619 1.00 83.06 80 GLU A O 1
ATOM 629 N N . ASN A 1 81 ? -6.073 15.393 1.677 1.00 77.31 81 ASN A N 1
ATOM 630 C CA . ASN A 1 81 ? -6.698 16.159 2.765 1.00 77.31 81 ASN A CA 1
ATOM 631 C C . ASN A 1 81 ? -6.099 15.939 4.177 1.00 77.31 81 ASN A C 1
ATOM 633 O O . ASN A 1 81 ? -6.733 16.277 5.172 1.00 77.31 81 ASN A O 1
ATOM 637 N N . GLY A 1 82 ? -4.886 15.383 4.289 1.00 71.19 82 GLY A N 1
ATOM 638 C CA . GLY A 1 82 ? -4.149 15.198 5.551 1.00 71.19 82 GLY A CA 1
ATOM 639 C C . GLY A 1 82 ? -4.565 13.991 6.407 1.00 71.19 82 GLY A C 1
ATOM 640 O O . GLY A 1 82 ? -3.895 13.692 7.399 1.00 71.19 82 GLY A O 1
ATOM 641 N N . PHE A 1 83 ? -5.631 13.283 6.023 1.00 80.12 83 PHE A N 1
ATOM 642 C CA . PHE A 1 83 ? -6.182 12.144 6.776 1.00 80.12 83 PHE A CA 1
ATOM 643 C C . PHE A 1 83 ? -6.234 10.843 5.975 1.00 80.12 83 PHE A C 1
ATOM 645 O O . PHE A 1 83 ? -6.267 9.762 6.570 1.00 80.12 83 PHE A O 1
ATOM 652 N N . ARG A 1 84 ? -6.246 10.938 4.644 1.00 87.81 84 ARG A N 1
ATOM 653 C CA . ARG A 1 84 ? -6.300 9.794 3.737 1.00 87.81 84 ARG A CA 1
ATOM 654 C C . ARG A 1 84 ? -5.094 9.792 2.819 1.00 87.81 84 ARG A C 1
ATOM 656 O O . ARG A 1 84 ? -4.486 10.827 2.560 1.00 87.81 84 ARG A O 1
ATOM 663 N N . PHE A 1 85 ? -4.760 8.610 2.341 1.00 91.25 85 PHE A N 1
ATOM 664 C CA . PHE A 1 85 ? -3.734 8.375 1.349 1.00 91.25 85 PHE A CA 1
ATOM 665 C C . PHE A 1 85 ? -4.383 7.638 0.189 1.00 91.25 85 PHE A C 1
ATOM 667 O O . PHE A 1 85 ? -5.001 6.595 0.392 1.00 91.25 85 PHE A O 1
ATOM 674 N N . ILE A 1 86 ? -4.260 8.184 -1.013 1.00 92.56 86 ILE A N 1
ATOM 675 C CA . ILE A 1 86 ? -4.817 7.596 -2.231 1.00 92.56 86 ILE A CA 1
ATOM 676 C C . ILE A 1 86 ? -3.692 7.303 -3.204 1.00 92.56 86 ILE A C 1
ATOM 678 O O . ILE A 1 86 ? -2.692 8.020 -3.251 1.00 92.56 86 ILE A O 1
ATOM 682 N N . GLY A 1 87 ? -3.838 6.254 -3.994 1.00 93.00 87 GLY A N 1
ATOM 683 C CA . GLY A 1 87 ? -2.857 5.954 -5.018 1.00 93.00 87 GLY A CA 1
ATOM 684 C C . GLY A 1 87 ? -3.000 4.544 -5.539 1.00 93.00 87 GLY A C 1
ATOM 685 O O . GLY A 1 87 ? -4.115 4.060 -5.682 1.00 93.00 87 GLY A O 1
ATOM 686 N N . GLN A 1 88 ? -1.883 3.909 -5.880 1.00 95.56 88 GLN A N 1
ATOM 687 C CA . GLN A 1 88 ? -1.892 2.706 -6.703 1.00 95.56 88 GLN A CA 1
ATOM 688 C C . GLN A 1 88 ? -0.939 1.629 -6.207 1.00 95.56 88 GLN A C 1
ATOM 690 O O . GLN A 1 88 ? 0.192 1.907 -5.798 1.00 95.56 88 GLN A O 1
ATOM 695 N N . ILE A 1 89 ? -1.395 0.387 -6.341 1.00 94.75 89 ILE A N 1
ATOM 696 C CA . ILE A 1 89 ? -0.567 -0.815 -6.334 1.00 94.75 89 ILE A CA 1
ATOM 697 C C . ILE A 1 89 ? -0.289 -1.186 -7.786 1.00 94.75 89 ILE A C 1
ATOM 699 O O . ILE A 1 89 ? -1.219 -1.396 -8.556 1.00 94.75 89 ILE A O 1
ATOM 703 N N . THR A 1 90 ? 0.980 -1.290 -8.161 1.00 95.00 90 THR A N 1
ATOM 704 C CA . THR A 1 90 ? 1.413 -1.655 -9.509 1.00 95.00 90 THR A CA 1
ATOM 705 C C . THR A 1 90 ? 2.270 -2.912 -9.466 1.00 95.00 90 THR A C 1
ATOM 707 O O . THR A 1 90 ? 3.281 -2.950 -8.761 1.00 95.00 90 THR A O 1
ATOM 710 N N . TYR A 1 91 ? 1.908 -3.921 -10.252 1.00 92.88 91 TYR A N 1
ATOM 711 C CA . TYR A 1 91 ? 2.641 -5.183 -10.365 1.00 92.88 91 TYR A CA 1
ATOM 712 C C . TYR A 1 91 ? 2.615 -5.703 -11.802 1.00 92.88 91 TYR A C 1
ATOM 714 O O . TYR A 1 91 ? 1.794 -5.278 -12.615 1.00 92.88 91 TYR A O 1
ATOM 722 N N . ASP A 1 92 ? 3.532 -6.611 -12.119 1.00 90.81 92 ASP A N 1
ATOM 723 C CA . ASP A 1 92 ? 3.553 -7.290 -13.409 1.00 90.81 92 ASP A CA 1
ATOM 724 C C . ASP A 1 92 ? 2.785 -8.613 -13.291 1.00 90.81 92 ASP A C 1
ATOM 726 O O . ASP A 1 92 ? 3.049 -9.421 -12.404 1.00 90.81 92 ASP A O 1
ATOM 730 N N . SER A 1 93 ? 1.817 -8.824 -14.180 1.00 85.12 93 SER A N 1
ATOM 731 C CA . SER A 1 93 ? 1.014 -10.044 -14.271 1.00 85.12 93 SER A CA 1
ATOM 732 C C . SER A 1 93 ? 1.302 -10.749 -15.591 1.00 85.12 93 SER A C 1
ATOM 734 O O . SER A 1 93 ? 1.400 -10.104 -16.642 1.00 85.12 93 SER A O 1
ATOM 736 N N . TYR A 1 94 ? 1.454 -12.070 -15.545 1.00 81.38 94 TYR A N 1
ATOM 737 C CA . TYR A 1 94 ? 1.537 -12.890 -16.746 1.00 81.38 94 TYR A CA 1
ATOM 738 C C . TYR A 1 94 ? 0.125 -13.307 -17.159 1.00 81.38 94 TYR A C 1
ATOM 740 O O . TYR A 1 94 ? -0.550 -14.018 -16.420 1.00 81.38 94 TYR A O 1
ATOM 748 N N . LEU A 1 95 ? -0.325 -12.855 -18.329 1.00 68.94 95 LEU A N 1
ATOM 749 C CA . LEU A 1 95 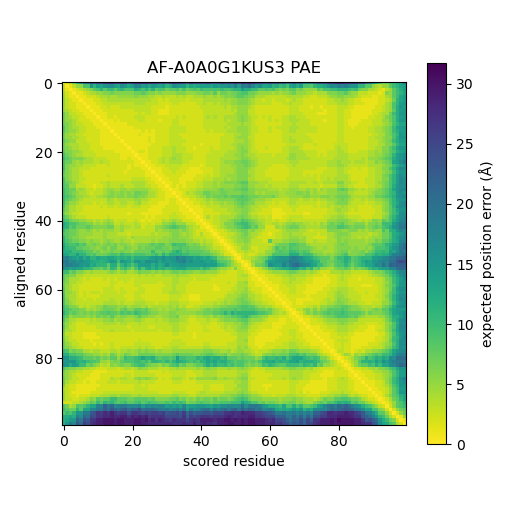? -1.566 -13.347 -18.922 1.00 68.94 95 LEU A CA 1
ATOM 750 C C . LEU A 1 95 ? -1.245 -14.591 -19.745 1.00 68.94 95 LEU A C 1
ATOM 752 O O . LEU A 1 95 ? -0.563 -14.495 -20.773 1.00 68.94 95 LEU A O 1
ATOM 756 N N . ASP A 1 96 ? -1.729 -15.732 -19.270 1.00 62.25 96 ASP A N 1
ATOM 757 C CA . ASP A 1 96 ? -1.781 -16.962 -20.045 1.00 62.25 96 ASP A CA 1
ATOM 758 C C . ASP A 1 96 ? -3.181 -17.054 -20.676 1.00 62.25 96 ASP A C 1
ATOM 760 O O . ASP A 1 96 ? -4.169 -17.267 -19.977 1.00 62.25 96 ASP A O 1
ATOM 764 N N . ASP A 1 97 ? -3.293 -16.810 -21.985 1.00 52.88 97 ASP A N 1
ATOM 765 C CA . ASP A 1 97 ? -4.555 -16.924 -22.744 1.00 52.88 97 ASP A CA 1
ATOM 766 C C . ASP A 1 97 ? -4.895 -18.411 -23.008 1.00 52.88 97 ASP A C 1
ATOM 768 O O . ASP A 1 97 ? -5.117 -18.820 -24.146 1.00 52.88 97 ASP A O 1
ATOM 772 N N . THR A 1 98 ? -4.886 -19.263 -21.978 1.00 51.34 98 THR A N 1
ATOM 773 C CA . THR A 1 98 ? -5.195 -20.705 -22.100 1.00 51.34 98 THR A CA 1
ATOM 774 C C . THR A 1 98 ? -6.583 -21.099 -21.593 1.00 51.34 98 THR A C 1
ATOM 776 O O . THR A 1 98 ? -6.844 -22.283 -21.391 1.00 51.34 98 THR A O 1
ATOM 779 N N . CYS A 1 99 ? -7.508 -20.143 -21.477 1.00 47.25 99 CYS A N 1
ATOM 780 C CA . CYS A 1 99 ? -8.924 -20.425 -21.235 1.00 47.25 99 CYS A CA 1
ATOM 781 C C . CYS A 1 99 ? -9.838 -19.526 -22.086 1.00 47.25 99 CYS A C 1
ATOM 783 O O . CYS A 1 99 ? -10.470 -18.621 -21.547 1.00 47.25 99 CYS A O 1
ATOM 785 N N . GLU A 1 100 ? -9.932 -19.809 -23.387 1.00 39.03 100 GLU A N 1
ATOM 786 C CA . GLU A 1 100 ? -11.186 -19.726 -24.162 1.00 39.03 100 GLU A CA 1
ATOM 787 C C . GLU A 1 100 ? -11.299 -20.943 -25.090 1.00 39.03 100 GLU A C 1
ATOM 789 O O . GLU A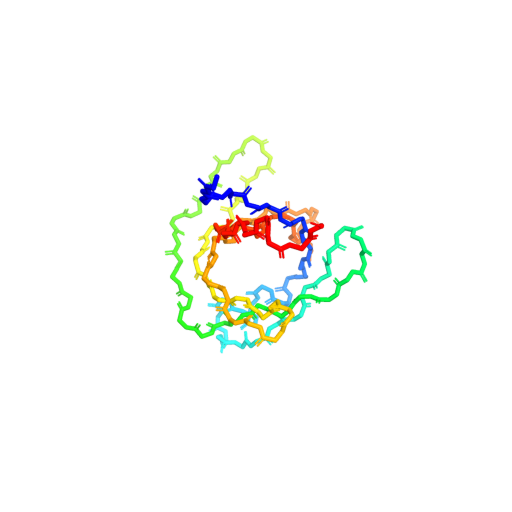 1 100 ? -10.286 -21.293 -25.742 1.00 39.03 100 GLU A O 1
#

Organism: NCBI:txid1618387

Secondary structure (DSSP, 8-state):
-EEEEEEEEEEEEHHHHHHHHTS---EEEEETTS-EEEE--TT-EEPPPEEETTEEEEEEEEEEEETTEEEEEEEEEEEETTTEEEEEEEEEEEE-----

Sequence (100 aa):
MGFRKVSIDISLTREDMAELLIDNKRVVALTSQNEAIAINGFGVHKMEPKLDGNGITHVFQSSVELKEEYIWCKVSLSTENGFRFIGQITYDSYLDDTCE

Mean predicted aligned error: 5.8 Å